Protein AF-A0A4Q7LYJ5-F1 (afdb_monomer_lite)

pLDDT: mean 82.13, std 22.02, range [34.47, 98.62]

Sequence (122 aa):
MGSGPAFHRRSILAAYPRGVTSDDHPRGASLEVLRAEAADELSTVVHARARDGEDPWDFMSELPTVDELVVWMLRAERIEADGGRRPSPETDYRMLRQIALRYPPLTTTVWSMIGRIERRAS

Radius of gyration: 16.46 Å; chains: 1; bounding box: 37×28×54 Å

Secondary structure (DSSP, 8-state):
-----------S---------SSS-S----HHHHHHHHHHHHHHHHHHHHHTT--HHHHGGGSPPHHHHHHHHHHHHHHHHTTTPPPPHHHHHHHHHHHHHHSGGGHHHHHHHHHHHHHHH-

Foldseek 3Di:
DDDDDDDPPDDPDPDDDDDDDDDDDDDPDDPVVQLVVLVVSLVVVLVVCVVVVDDCVVCVVVDDDSLLSSLVVQLQVVCVVVVVDDDDLVRSLVSLVVVCVVHVVSVVVSVVVNVVVVVVVD

Structure (mmCIF, N/CA/C/O backbone):
data_AF-A0A4Q7LYJ5-F1
#
_entry.id   AF-A0A4Q7LYJ5-F1
#
loop_
_atom_site.group_PDB
_atom_site.id
_atom_site.type_symbol
_atom_site.label_atom_id
_atom_site.label_alt_id
_atom_site.label_comp_id
_atom_site.label_asym_id
_atom_site.label_entity_id
_atom_site.label_seq_id
_atom_site.pdbx_PDB_ins_code
_atom_site.Cartn_x
_atom_site.Cartn_y
_atom_site.Cartn_z
_atom_site.occupancy
_atom_site.B_iso_or_equiv
_atom_site.auth_seq_id
_atom_site.auth_comp_id
_atom_site.auth_asym_id
_atom_site.auth_atom_id
_atom_site.pdbx_PDB_model_num
ATOM 1 N N . MET A 1 1 ? -18.012 -16.946 32.704 1.00 44.59 1 MET A N 1
ATOM 2 C CA . MET A 1 1 ? -17.219 -17.860 31.856 1.00 44.59 1 MET A CA 1
ATOM 3 C C . MET A 1 1 ? -17.826 -17.809 30.460 1.00 44.59 1 MET A C 1
ATOM 5 O O . MET A 1 1 ? -18.779 -18.520 30.191 1.00 44.59 1 MET A O 1
ATOM 9 N N . GLY A 1 2 ? -17.395 -16.851 29.638 1.00 39.84 2 GLY A N 1
ATOM 10 C CA . GLY A 1 2 ? -17.951 -16.601 28.306 1.00 39.84 2 GLY A CA 1
ATOM 11 C C . GLY A 1 2 ? -16.803 -16.500 27.318 1.00 39.84 2 GLY A C 1
ATOM 12 O O . GLY A 1 2 ? -16.162 -15.462 27.221 1.00 39.84 2 GLY A O 1
ATOM 13 N N . SER A 1 3 ? -16.494 -17.623 26.679 1.00 46.94 3 SER A N 1
ATOM 14 C CA . SER A 1 3 ? -15.507 -17.720 25.610 1.00 46.94 3 SER A CA 1
ATOM 15 C C . SER A 1 3 ? -16.158 -17.179 24.332 1.00 46.94 3 SER A C 1
ATOM 17 O O . SER A 1 3 ? -17.065 -17.808 23.793 1.00 46.94 3 SER A O 1
ATOM 19 N N . GLY A 1 4 ? -15.766 -15.971 23.919 1.00 34.47 4 GLY A N 1
ATOM 20 C CA . GLY A 1 4 ? -16.095 -15.373 22.620 1.00 34.47 4 GLY A CA 1
ATOM 21 C C . GLY A 1 4 ? -14.964 -15.633 21.616 1.00 34.47 4 GLY A C 1
ATOM 22 O O . GLY A 1 4 ? -13.815 -15.786 22.035 1.00 34.47 4 GLY A O 1
ATOM 23 N N . PRO A 1 5 ? -15.264 -15.761 20.314 1.00 38.22 5 PRO A N 1
ATOM 24 C CA . PRO A 1 5 ? -14.430 -16.509 19.384 1.00 38.22 5 PRO A CA 1
ATOM 25 C C . PRO A 1 5 ? -13.147 -15.762 19.006 1.00 38.22 5 PRO A C 1
ATOM 27 O O . PRO A 1 5 ? -13.155 -14.574 18.693 1.00 38.22 5 PRO A O 1
ATOM 30 N N . ALA A 1 6 ? -12.041 -16.505 18.975 1.00 40.28 6 ALA A N 1
ATOM 31 C CA . ALA A 1 6 ? -10.772 -16.072 18.412 1.00 40.28 6 ALA A CA 1
ATOM 32 C C . ALA A 1 6 ? -10.912 -15.896 16.889 1.00 40.28 6 ALA A C 1
ATOM 34 O O . ALA A 1 6 ? -10.865 -16.870 16.135 1.00 40.28 6 ALA A O 1
ATOM 35 N N . PHE A 1 7 ? -11.090 -14.657 16.425 1.00 42.25 7 PHE A N 1
ATOM 36 C CA . PHE A 1 7 ? -11.080 -14.353 14.997 1.00 42.25 7 PHE A CA 1
ATOM 37 C C . PHE A 1 7 ? -9.641 -14.328 14.475 1.00 42.25 7 PHE A C 1
ATOM 39 O O . PHE A 1 7 ? -8.838 -13.439 14.750 1.00 42.25 7 PHE A O 1
ATOM 46 N N . HIS A 1 8 ? -9.317 -15.384 13.734 1.00 38.72 8 HIS A N 1
ATOM 47 C CA . HIS A 1 8 ? -8.109 -15.532 12.938 1.00 38.72 8 HIS A CA 1
ATOM 48 C C . HIS A 1 8 ? -7.916 -14.327 12.006 1.00 38.72 8 HIS A C 1
ATOM 50 O O . HIS A 1 8 ? -8.840 -13.956 11.285 1.00 38.72 8 HIS A O 1
ATOM 56 N N . ARG A 1 9 ? -6.685 -13.793 11.970 1.00 41.91 9 ARG A N 1
ATOM 57 C CA . ARG A 1 9 ? -6.153 -12.891 10.933 1.00 41.91 9 ARG A CA 1
ATOM 58 C C . ARG A 1 9 ? -6.541 -13.395 9.537 1.00 41.91 9 ARG A C 1
ATOM 60 O O . ARG A 1 9 ? -5.834 -14.224 8.964 1.00 41.91 9 ARG A O 1
ATOM 67 N N . ARG A 1 10 ? -7.654 -12.916 8.987 1.00 36.81 10 ARG A N 1
ATOM 68 C CA . ARG A 1 10 ? -8.049 -13.189 7.607 1.00 36.81 10 ARG A CA 1
ATOM 69 C C . ARG A 1 10 ? -7.590 -12.037 6.724 1.00 36.81 10 ARG A C 1
ATOM 71 O O . ARG A 1 10 ? -7.944 -10.885 6.926 1.00 36.81 10 ARG A O 1
ATOM 78 N N . SER A 1 11 ? -6.721 -12.422 5.801 1.00 41.25 11 SER A N 1
ATOM 79 C CA . SER A 1 11 ? -6.148 -11.715 4.667 1.00 41.25 11 SER A CA 1
ATOM 80 C C . SER A 1 11 ? -6.999 -10.575 4.099 1.00 41.25 11 SER A C 1
ATOM 82 O O . SER A 1 11 ? -8.086 -10.809 3.588 1.00 41.25 11 SER A O 1
ATOM 84 N N . ILE A 1 12 ? -6.414 -9.377 4.061 1.00 47.31 12 ILE A N 1
ATOM 85 C CA . ILE A 1 12 ? -6.906 -8.178 3.350 1.00 47.31 12 ILE A CA 1
ATOM 86 C C . ILE A 1 12 ? -6.817 -8.333 1.806 1.00 47.31 12 ILE A C 1
ATOM 88 O O . ILE A 1 12 ? -7.164 -7.435 1.058 1.00 47.31 12 ILE A O 1
ATOM 92 N N . LEU A 1 13 ? -6.377 -9.485 1.283 1.00 46.69 13 LEU A N 1
ATOM 93 C CA . LEU A 1 13 ? -6.016 -9.672 -0.134 1.00 46.69 13 LEU A CA 1
ATOM 94 C C . LEU A 1 13 ? -6.809 -10.790 -0.828 1.00 46.69 13 LEU A C 1
ATOM 96 O O . LEU A 1 13 ? -6.226 -11.674 -1.446 1.00 46.69 13 LEU A O 1
ATOM 100 N N . ALA A 1 14 ? -8.136 -10.797 -0.717 1.00 42.75 14 ALA A N 1
ATOM 101 C CA . ALA A 1 14 ? -8.951 -11.814 -1.382 1.00 42.75 14 ALA A CA 1
ATOM 102 C C . ALA A 1 14 ? -10.207 -11.232 -2.040 1.00 42.75 14 ALA A C 1
ATOM 104 O O . ALA A 1 14 ? -11.304 -11.528 -1.583 1.00 42.75 14 ALA A O 1
ATOM 105 N N . ALA A 1 15 ? -10.045 -10.437 -3.109 1.00 40.69 15 ALA A N 1
ATOM 106 C CA . ALA A 1 15 ? -11.021 -10.327 -4.208 1.00 40.69 15 ALA A CA 1
ATOM 107 C C . ALA A 1 15 ? -10.587 -9.325 -5.302 1.00 40.69 15 ALA A C 1
ATOM 109 O O . ALA A 1 15 ? -11.109 -8.223 -5.353 1.00 40.69 15 ALA A O 1
ATOM 110 N N . TYR A 1 16 ? -9.721 -9.719 -6.242 1.00 35.38 16 TYR A N 1
ATOM 111 C CA . TYR A 1 16 ? -9.707 -9.096 -7.579 1.00 35.38 16 TYR A CA 1
ATOM 112 C C . TYR A 1 16 ? -9.344 -10.132 -8.655 1.00 35.38 16 TYR A C 1
ATOM 114 O O . TYR A 1 16 ? -8.168 -10.428 -8.850 1.00 35.38 16 TYR A O 1
ATOM 122 N N . PRO A 1 17 ? -10.325 -10.690 -9.388 1.00 44.44 17 PRO A N 1
ATOM 123 C CA . PRO A 1 17 ? -10.063 -11.380 -10.639 1.00 44.44 17 PRO A CA 1
ATOM 124 C C . PRO A 1 17 ? -10.318 -10.439 -11.824 1.00 44.44 17 PRO A C 1
ATOM 126 O O . PRO A 1 17 ? -11.456 -10.036 -12.060 1.00 44.44 17 PRO A O 1
ATOM 129 N N . ARG A 1 18 ? -9.290 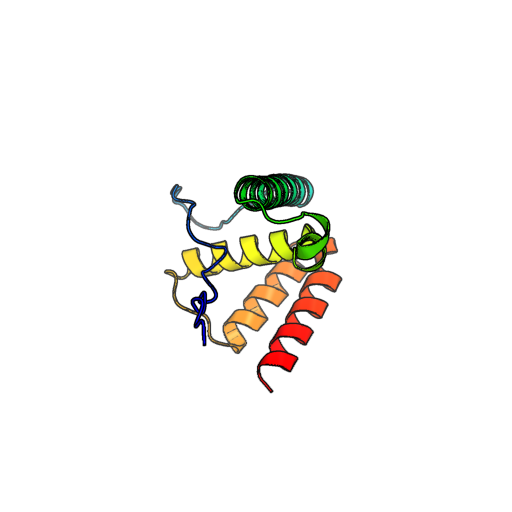-10.140 -12.627 1.00 43.66 18 ARG A N 1
ATOM 130 C CA . ARG A 1 18 ? -9.452 -9.949 -14.081 1.00 43.66 18 ARG A CA 1
ATOM 131 C C . ARG A 1 18 ? -8.104 -10.011 -14.802 1.00 43.66 18 ARG A C 1
ATOM 133 O O . ARG A 1 18 ? -7.223 -9.198 -14.557 1.00 43.66 18 ARG A O 1
ATOM 140 N N . GLY A 1 19 ? -7.967 -10.997 -15.685 1.00 40.38 19 GLY A N 1
ATOM 141 C CA . GLY A 1 19 ? -6.781 -11.186 -16.511 1.00 40.38 19 GLY A CA 1
ATOM 142 C C . GLY A 1 19 ? -6.667 -10.174 -17.649 1.00 40.38 19 GLY A C 1
ATOM 143 O O . GLY A 1 19 ? -7.673 -9.784 -18.237 1.00 40.38 19 GLY A O 1
ATOM 144 N N . VAL A 1 20 ? -5.422 -9.829 -17.979 1.00 39.44 20 VAL A N 1
ATOM 145 C CA . VAL A 1 20 ? -4.951 -9.404 -19.304 1.00 39.44 20 VAL A CA 1
ATOM 146 C C . VAL A 1 20 ? -3.530 -9.953 -19.463 1.00 39.44 20 VAL A C 1
ATOM 148 O O . VAL A 1 20 ? -2.657 -9.690 -18.642 1.00 39.44 20 VAL A O 1
ATOM 151 N N . THR A 1 21 ? -3.322 -10.752 -20.505 1.00 51.78 21 THR A N 1
ATOM 152 C CA . THR A 1 21 ? -2.027 -11.284 -20.940 1.00 51.78 21 THR A CA 1
ATOM 153 C C . THR A 1 21 ? -1.337 -10.303 -21.885 1.00 51.78 21 THR A C 1
ATOM 155 O O . THR A 1 21 ? -1.958 -9.891 -22.866 1.00 51.78 21 THR A O 1
ATOM 158 N N . SER A 1 22 ? -0.076 -9.968 -21.599 1.00 37.75 22 SER A N 1
ATOM 159 C CA . SER A 1 22 ? 1.099 -10.079 -22.489 1.00 37.75 22 SER A CA 1
ATOM 160 C C . SER A 1 22 ? 2.256 -9.259 -21.907 1.00 37.75 22 SER A C 1
ATOM 162 O O . SER A 1 22 ? 2.100 -8.063 -21.705 1.00 37.75 22 SER A O 1
ATOM 164 N N . ASP A 1 23 ? 3.360 -9.959 -21.628 1.00 41.25 23 ASP A N 1
ATOM 165 C CA . ASP A 1 23 ? 4.736 -9.525 -21.337 1.00 41.25 23 ASP A CA 1
ATOM 166 C C . ASP A 1 23 ? 4.974 -8.115 -20.763 1.00 41.25 23 ASP A C 1
ATOM 168 O O . ASP A 1 23 ? 4.833 -7.104 -21.447 1.00 41.25 23 ASP A O 1
ATOM 172 N N . ASP A 1 24 ? 5.463 -8.114 -19.516 1.00 40.44 24 ASP A N 1
ATOM 173 C CA . ASP A 1 24 ? 5.739 -6.973 -18.635 1.00 40.44 24 ASP A CA 1
ATOM 174 C C . ASP A 1 24 ? 4.452 -6.287 -18.166 1.00 40.44 24 ASP A C 1
ATOM 176 O O . ASP A 1 24 ? 3.866 -5.573 -18.952 1.00 40.44 24 ASP A O 1
ATOM 180 N N . HIS A 1 25 ? 3.980 -6.502 -16.927 1.00 47.88 25 HIS A N 1
ATOM 181 C CA . HIS A 1 25 ? 3.143 -5.566 -16.138 1.00 47.88 25 HIS A CA 1
ATOM 182 C C . HIS A 1 25 ? 2.862 -6.155 -14.738 1.00 47.88 25 HIS A C 1
ATOM 184 O O . HIS A 1 25 ? 2.768 -7.373 -14.578 1.00 47.88 25 HIS A O 1
ATOM 190 N N . PRO A 1 26 ? 2.748 -5.285 -13.717 1.00 47.16 26 PRO A N 1
ATOM 191 C CA . PRO A 1 26 ? 1.410 -4.803 -13.400 1.00 47.16 26 PRO A CA 1
ATOM 192 C C . PRO A 1 26 ? 1.408 -3.292 -13.105 1.00 47.16 26 PRO A C 1
ATOM 194 O O . PRO A 1 26 ? 2.055 -2.782 -12.198 1.00 47.16 26 PRO A O 1
ATOM 197 N N . ARG A 1 27 ? 0.717 -2.587 -14.005 1.00 54.38 27 ARG A N 1
ATOM 198 C CA . ARG A 1 27 ? 0.538 -1.134 -14.143 1.00 54.38 27 ARG A CA 1
ATOM 199 C C . ARG A 1 27 ? 1.824 -0.316 -14.346 1.00 54.38 27 ARG A C 1
ATOM 201 O O . ARG A 1 27 ? 2.364 0.288 -13.429 1.00 54.38 27 ARG A O 1
ATOM 208 N N . GLY A 1 28 ? 2.179 -0.067 -15.608 1.00 59.38 28 GLY A N 1
ATOM 209 C CA . GLY A 1 28 ? 2.871 1.158 -16.044 1.00 59.38 28 GLY A CA 1
ATOM 210 C C . GLY A 1 28 ? 2.046 2.437 -15.805 1.00 59.38 28 GLY A C 1
ATOM 211 O O . GLY A 1 28 ? 2.213 3.425 -16.515 1.00 59.38 28 GLY A O 1
ATOM 212 N N . ALA A 1 29 ? 1.129 2.406 -14.834 1.00 74.44 29 ALA A N 1
ATOM 213 C CA . ALA A 1 29 ? 0.374 3.545 -14.369 1.00 74.44 29 ALA A CA 1
ATOM 214 C C . ALA A 1 29 ? 1.306 4.505 -13.631 1.00 74.44 29 ALA A C 1
ATOM 216 O O . ALA A 1 29 ? 2.309 4.114 -13.020 1.00 74.44 29 ALA A O 1
ATOM 217 N N . SER A 1 30 ? 0.957 5.785 -13.689 1.00 90.88 30 SER A N 1
ATOM 218 C CA . SER A 1 30 ? 1.635 6.791 -12.891 1.00 90.88 30 SER A CA 1
ATOM 219 C C . SER A 1 30 ? 1.417 6.514 -11.403 1.00 90.88 30 SER A C 1
ATOM 221 O O . SER A 1 30 ? 0.409 5.938 -10.988 1.00 90.88 30 SER A O 1
ATOM 223 N N . LEU A 1 31 ? 2.358 6.970 -10.575 1.00 94.75 31 LEU A N 1
ATOM 224 C CA . LEU A 1 31 ? 2.226 6.858 -9.123 1.00 94.75 31 LEU A CA 1
ATOM 225 C C . LEU A 1 31 ? 0.960 7.556 -8.598 1.00 94.75 31 LEU A C 1
ATOM 227 O O . LEU A 1 31 ? 0.381 7.118 -7.612 1.00 94.75 31 LEU A O 1
ATOM 231 N N . GLU A 1 32 ? 0.522 8.629 -9.253 1.00 96.12 32 GLU A N 1
ATOM 232 C CA . GLU A 1 32 ? -0.706 9.344 -8.894 1.00 96.12 32 GLU A CA 1
ATOM 233 C C . GLU A 1 32 ? -1.948 8.469 -9.068 1.00 96.12 32 GLU A C 1
ATOM 235 O O . GLU A 1 32 ? -2.790 8.432 -8.176 1.00 96.12 32 GLU A O 1
ATOM 240 N N . VAL A 1 33 ? -2.026 7.712 -10.168 1.00 95.75 33 VAL A N 1
ATOM 241 C CA . VAL A 1 33 ?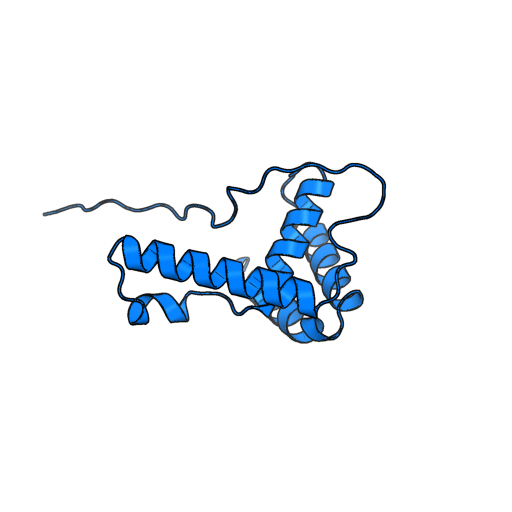 -3.120 6.761 -10.400 1.00 95.75 33 VAL A CA 1
ATOM 242 C C . VAL A 1 33 ? -3.101 5.663 -9.342 1.00 95.75 33 VAL A C 1
ATOM 244 O O . VAL A 1 33 ? -4.125 5.408 -8.718 1.00 95.75 33 VAL A O 1
ATOM 247 N N . LEU A 1 34 ? -1.930 5.083 -9.061 1.00 96.19 34 LEU A N 1
ATOM 248 C CA . LEU A 1 34 ? -1.794 4.056 -8.022 1.00 96.19 34 LEU A CA 1
ATOM 249 C C . LEU A 1 34 ? -2.232 4.570 -6.641 1.00 96.19 34 LEU A C 1
ATOM 251 O O . LEU A 1 34 ? -2.860 3.844 -5.874 1.00 96.19 34 LEU A O 1
ATOM 255 N N . ARG A 1 35 ? -1.918 5.830 -6.318 1.00 97.56 35 ARG A N 1
ATOM 256 C CA . ARG A 1 35 ? -2.342 6.472 -5.066 1.00 97.56 35 ARG A CA 1
ATOM 257 C C . ARG A 1 35 ? -3.845 6.709 -5.011 1.00 97.56 35 ARG A C 1
ATOM 259 O O . ARG A 1 35 ? -4.425 6.510 -3.949 1.00 97.56 35 ARG A O 1
ATOM 266 N N . ALA A 1 36 ? -4.461 7.122 -6.116 1.00 97.62 36 ALA A N 1
ATOM 267 C CA . ALA A 1 36 ? -5.911 7.279 -6.189 1.00 97.62 36 ALA A CA 1
ATOM 268 C C . ALA A 1 36 ? -6.615 5.933 -5.960 1.00 97.62 36 ALA A C 1
ATOM 270 O O . ALA A 1 36 ? -7.470 5.828 -5.089 1.00 97.62 36 ALA A O 1
ATOM 271 N N . GLU A 1 37 ? -6.162 4.878 -6.638 1.00 96.25 37 GLU A N 1
ATOM 272 C CA . GLU A 1 37 ? -6.700 3.523 -6.473 1.00 96.25 37 GLU A CA 1
ATOM 273 C C . GLU A 1 37 ? -6.533 3.001 -5.037 1.00 96.25 37 GLU A C 1
ATOM 275 O O . GLU A 1 37 ? -7.468 2.454 -4.458 1.00 96.25 37 GLU A O 1
ATOM 280 N N . ALA A 1 38 ? -5.363 3.210 -4.427 1.00 97.69 38 ALA A N 1
ATOM 281 C CA . ALA A 1 38 ? -5.126 2.847 -3.031 1.00 97.69 38 ALA A CA 1
ATOM 282 C C . ALA A 1 38 ? -6.016 3.637 -2.056 1.00 97.69 38 ALA A C 1
ATOM 284 O O . ALA A 1 38 ? -6.468 3.089 -1.051 1.00 97.69 38 ALA A O 1
ATOM 285 N N . ALA A 1 39 ? -6.267 4.920 -2.324 1.00 97.94 39 ALA A N 1
ATOM 286 C CA . ALA A 1 39 ? -7.153 5.734 -1.500 1.00 97.94 39 ALA A CA 1
ATOM 287 C C . ALA A 1 39 ? -8.611 5.247 -1.582 1.00 97.94 39 ALA A C 1
ATOM 289 O O . ALA A 1 39 ? -9.273 5.141 -0.547 1.00 97.94 39 ALA A O 1
ATOM 290 N N . ASP A 1 40 ? -9.080 4.887 -2.778 1.00 98.12 40 ASP A N 1
ATOM 291 C CA . ASP A 1 40 ? -10.424 4.338 -2.995 1.00 98.12 40 ASP A CA 1
ATOM 292 C C . ASP A 1 40 ? -10.598 2.969 -2.314 1.00 98.12 40 ASP A C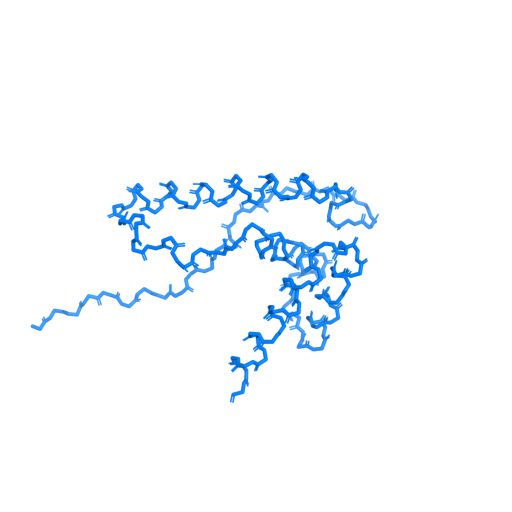 1
ATOM 294 O O . ASP A 1 40 ? -11.614 2.702 -1.662 1.00 98.12 40 ASP A O 1
ATOM 298 N N . GLU A 1 41 ? -9.579 2.110 -2.390 1.00 97.00 41 GLU A N 1
ATOM 299 C CA . GLU A 1 41 ? -9.573 0.815 -1.705 1.00 97.00 41 GLU A CA 1
ATOM 300 C C . GLU A 1 41 ? -9.595 0.995 -0.175 1.00 97.00 41 GLU A C 1
ATOM 302 O O . GLU A 1 41 ? -10.395 0.364 0.518 1.00 97.00 41 GLU A O 1
ATOM 307 N N . LEU A 1 42 ? -8.796 1.920 0.373 1.00 96.81 42 LEU A N 1
ATOM 308 C CA . LEU A 1 42 ? -8.837 2.255 1.803 1.00 96.81 42 LEU A CA 1
ATOM 309 C C . LEU A 1 42 ? -10.204 2.781 2.242 1.00 96.81 42 LEU A C 1
ATOM 311 O O . LEU A 1 42 ? -10.707 2.379 3.292 1.00 96.81 42 LEU A O 1
ATOM 315 N N . SER A 1 43 ? -10.821 3.653 1.443 1.00 97.06 43 SER A N 1
ATOM 316 C CA . SER A 1 43 ? -12.173 4.147 1.709 1.00 97.06 43 SER A CA 1
ATOM 317 C C . SER A 1 43 ? -13.178 2.995 1.756 1.00 97.06 43 SER A C 1
ATOM 319 O O . SER A 1 43 ? -13.998 2.932 2.674 1.00 97.06 43 SER A O 1
ATOM 321 N N . THR A 1 44 ? -13.060 2.031 0.841 1.00 97.12 44 THR A N 1
ATOM 322 C CA . THR A 1 44 ? -13.898 0.824 0.823 1.00 97.12 44 THR A CA 1
ATOM 323 C C . THR A 1 44 ? -13.739 0.005 2.107 1.00 97.12 44 THR A C 1
ATOM 325 O O . THR A 1 44 ? -14.742 -0.396 2.702 1.00 97.12 44 THR A O 1
ATOM 328 N N . VAL A 1 45 ? -12.507 -0.183 2.595 1.00 95.62 45 VAL A N 1
ATOM 329 C CA . VAL A 1 45 ? -12.235 -0.876 3.869 1.00 95.62 45 VAL A CA 1
ATOM 330 C C . VAL A 1 45 ? -12.864 -0.142 5.056 1.00 95.62 45 VAL A C 1
ATOM 332 O O . VAL A 1 45 ? -13.523 -0.772 5.884 1.00 95.62 45 VAL A O 1
ATOM 335 N N . VAL A 1 46 ? -12.705 1.183 5.133 1.00 96.38 46 VAL A N 1
ATOM 336 C CA . VAL A 1 46 ? -13.312 2.009 6.193 1.00 96.38 46 VAL A CA 1
ATOM 337 C C . VAL A 1 46 ? -14.833 1.860 6.186 1.00 96.38 46 VAL A C 1
ATOM 339 O O . VAL A 1 46 ? -15.438 1.625 7.233 1.00 96.38 46 VAL A O 1
ATOM 342 N N . HIS A 1 47 ? -15.458 1.951 5.010 1.00 96.38 47 HIS A N 1
ATOM 343 C CA . HIS A 1 47 ? -16.905 1.812 4.869 1.00 96.38 47 HIS A CA 1
ATOM 344 C C . HIS A 1 47 ? -17.408 0.419 5.250 1.00 96.38 47 HIS A C 1
ATOM 346 O O . HIS A 1 47 ? -18.460 0.316 5.883 1.00 96.38 47 HIS A O 1
ATOM 352 N N . ALA A 1 48 ? -16.671 -0.637 4.899 1.00 96.38 48 ALA A N 1
ATOM 353 C CA . ALA A 1 48 ? -17.020 -2.003 5.271 1.00 96.38 48 ALA A CA 1
ATOM 354 C C . ALA A 1 48 ? -17.018 -2.186 6.798 1.00 96.38 48 ALA A C 1
ATOM 356 O O . ALA A 1 48 ? -18.036 -2.583 7.359 1.00 96.38 48 ALA A O 1
ATOM 357 N N . ARG A 1 49 ? -15.933 -1.795 7.483 1.00 95.50 49 ARG A N 1
ATOM 358 C CA . ARG A 1 49 ? -15.814 -1.932 8.950 1.00 95.50 49 ARG A CA 1
ATOM 359 C C . ARG A 1 49 ? -16.848 -1.095 9.703 1.00 95.50 49 ARG A C 1
ATOM 361 O O . ARG A 1 49 ? -17.488 -1.585 10.630 1.00 95.50 49 ARG A O 1
ATOM 368 N N . ALA A 1 50 ? -17.091 0.139 9.257 1.00 95.44 50 ALA A N 1
ATOM 369 C CA . ALA A 1 50 ? -18.134 0.985 9.837 1.00 95.44 50 ALA A CA 1
ATOM 370 C C . ALA A 1 50 ? -19.540 0.375 9.667 1.00 95.44 50 ALA A C 1
ATOM 372 O O . ALA A 1 50 ? -20.377 0.470 10.564 1.00 95.44 50 ALA A O 1
ATOM 373 N N . ARG A 1 51 ? -19.812 -0.278 8.527 1.00 96.19 51 ARG A N 1
ATOM 374 C CA . ARG A 1 51 ? -21.084 -0.977 8.283 1.00 96.19 51 ARG A CA 1
ATOM 375 C C . ARG A 1 51 ? -21.247 -2.223 9.157 1.00 96.19 51 ARG A C 1
ATOM 377 O O . ARG A 1 51 ? -22.379 -2.546 9.514 1.00 96.19 51 ARG A O 1
ATOM 384 N N . ASP A 1 52 ? -20.143 -2.858 9.529 1.00 96.94 52 ASP A N 1
ATOM 385 C CA . ASP A 1 52 ? -20.103 -3.984 10.468 1.00 96.94 52 ASP A CA 1
ATOM 386 C C . ASP A 1 52 ? -20.187 -3.541 11.945 1.00 96.94 52 ASP A C 1
ATOM 388 O O . ASP A 1 52 ? -20.235 -4.379 12.846 1.00 96.94 52 ASP A O 1
ATOM 392 N N . GLY A 1 53 ? -20.287 -2.230 12.202 1.00 96.88 53 GLY A N 1
ATOM 393 C CA . GLY A 1 53 ? -20.515 -1.653 13.528 1.00 96.88 53 GLY A CA 1
ATOM 394 C C . GLY A 1 53 ? -19.246 -1.335 14.318 1.00 96.88 53 GLY A C 1
ATOM 395 O O . GLY A 1 53 ? -19.347 -1.033 15.506 1.00 96.88 53 GLY A O 1
ATOM 396 N N . GLU A 1 54 ? -18.068 -1.395 13.694 1.00 96.94 54 GLU A N 1
ATOM 397 C CA . GLU A 1 54 ? -16.820 -0.948 14.318 1.00 96.94 54 GLU A CA 1
ATOM 398 C C . GLU A 1 54 ? -16.760 0.588 14.389 1.00 96.94 54 GLU A C 1
ATOM 400 O O . GLU A 1 54 ? -17.135 1.269 13.430 1.00 96.94 54 GLU A O 1
ATOM 405 N N . ASP A 1 55 ? -16.256 1.143 15.499 1.00 95.19 55 ASP A N 1
ATOM 406 C CA . ASP A 1 55 ? -15.982 2.581 15.609 1.00 95.19 55 ASP A CA 1
ATOM 407 C C . ASP A 1 55 ? -14.761 2.934 14.739 1.00 95.19 55 ASP A C 1
ATOM 409 O O . ASP A 1 55 ? -13.671 2.403 14.977 1.00 95.19 55 ASP A O 1
ATOM 413 N N . PRO A 1 56 ? -14.894 3.840 13.749 1.00 92.69 56 PRO A N 1
ATOM 414 C CA . PRO A 1 56 ? -13.761 4.323 12.970 1.00 92.69 56 PRO A CA 1
ATOM 415 C C . PRO A 1 56 ? -12.580 4.772 13.824 1.00 92.69 56 PRO A C 1
ATOM 417 O O . PRO A 1 56 ? -11.437 4.470 13.490 1.00 92.69 56 PRO A O 1
ATOM 420 N N . TRP A 1 57 ? -12.820 5.460 14.939 1.00 93.88 57 TRP A N 1
ATOM 421 C CA . TRP A 1 57 ? -11.722 5.976 15.750 1.00 93.88 57 TRP A CA 1
ATOM 422 C C . TRP A 1 57 ? -10.842 4.864 16.339 1.00 93.88 57 TRP A C 1
ATOM 424 O O . TRP A 1 57 ? -9.631 5.053 16.469 1.00 93.88 57 TRP A O 1
ATOM 434 N N . ASP A 1 58 ? -11.418 3.687 16.597 1.00 95.38 58 ASP A N 1
ATOM 435 C CA . ASP A 1 58 ? -10.694 2.537 17.137 1.00 95.38 58 ASP A CA 1
ATOM 436 C C . ASP A 1 58 ? -9.771 1.887 16.092 1.00 95.38 58 ASP A C 1
ATOM 438 O O . ASP A 1 58 ? -8.639 1.522 16.417 1.00 95.38 58 ASP A O 1
ATOM 442 N N . PHE A 1 59 ? -10.193 1.781 14.824 1.00 92.75 59 PHE A N 1
ATOM 443 C CA . PHE A 1 59 ? -9.426 1.050 13.801 1.00 92.75 59 PHE A CA 1
ATOM 444 C C . PHE A 1 59 ? -8.625 1.927 12.831 1.00 92.75 59 PHE A C 1
ATOM 446 O O . PHE A 1 59 ? -7.774 1.410 12.105 1.00 92.75 59 PHE A O 1
ATOM 453 N N . MET A 1 60 ? -8.843 3.246 12.789 1.00 93.88 60 MET A N 1
ATOM 454 C CA . MET A 1 60 ? -8.148 4.130 11.836 1.00 93.88 60 MET A CA 1
ATOM 455 C C . MET A 1 60 ? -6.618 4.078 11.973 1.00 93.88 60 MET A C 1
ATOM 457 O O . MET A 1 60 ? -5.912 4.201 10.975 1.00 93.88 60 MET A O 1
ATOM 461 N N . SER A 1 61 ? -6.095 3.840 13.182 1.00 92.50 61 SER A N 1
ATOM 462 C CA . SER A 1 61 ? -4.649 3.694 13.430 1.00 92.50 61 SER A CA 1
ATOM 463 C C . SER A 1 61 ? -4.054 2.360 12.950 1.00 92.50 61 SER A C 1
ATOM 465 O O . SER A 1 61 ? -2.834 2.230 12.839 1.00 92.50 61 SER A O 1
ATOM 467 N N . GLU A 1 62 ? -4.902 1.371 12.653 1.00 93.81 62 GLU A N 1
ATOM 468 C CA . GLU A 1 62 ? -4.502 0.059 12.133 1.00 93.81 62 GLU A CA 1
ATOM 469 C C . GLU A 1 62 ? -4.344 0.059 10.610 1.00 93.81 62 GLU A C 1
ATOM 471 O O . GLU A 1 62 ? -3.687 -0.827 10.052 1.00 93.81 62 GLU A O 1
ATOM 476 N N . LEU A 1 63 ? -4.979 1.021 9.936 1.00 95.12 63 LEU A N 1
ATOM 477 C CA . LEU A 1 63 ? -4.958 1.119 8.486 1.00 95.12 63 LEU A CA 1
ATOM 478 C C . LEU A 1 63 ? -3.561 1.503 7.993 1.00 95.12 63 LEU A C 1
ATOM 480 O O . LEU A 1 63 ? -2.866 2.305 8.625 1.00 95.12 63 LEU A O 1
ATOM 484 N N . PRO A 1 64 ? -3.132 0.964 6.842 1.00 96.31 64 PRO A N 1
ATOM 485 C CA . PRO A 1 64 ? -1.934 1.468 6.205 1.00 96.31 64 PRO A CA 1
ATOM 486 C C . PRO A 1 64 ? -2.151 2.876 5.672 1.00 96.31 64 PRO A C 1
ATOM 488 O O . PRO A 1 64 ? -3.258 3.289 5.329 1.00 96.31 64 PRO A O 1
ATOM 491 N N . THR A 1 65 ? -1.046 3.581 5.498 1.00 97.56 65 THR A N 1
ATOM 492 C CA . THR A 1 65 ? -1.022 4.760 4.637 1.00 97.56 65 THR A CA 1
ATOM 493 C C . THR A 1 65 ? -1.265 4.367 3.173 1.00 97.56 65 THR A C 1
ATOM 495 O O . THR A 1 65 ? -1.023 3.228 2.767 1.00 97.56 65 THR A O 1
ATOM 498 N N . VAL A 1 66 ? -1.675 5.336 2.351 1.00 98.38 66 VAL A N 1
ATOM 499 C CA . VAL A 1 66 ? -1.860 5.151 0.900 1.00 98.38 66 VAL A CA 1
ATOM 500 C C . VAL A 1 66 ? -0.594 4.584 0.246 1.00 98.38 66 VAL A C 1
ATOM 502 O O . VAL A 1 66 ? -0.668 3.598 -0.479 1.00 98.38 66 VAL A O 1
ATOM 505 N N . ASP A 1 67 ? 0.580 5.145 0.548 1.00 98.62 67 ASP A N 1
ATOM 506 C CA . ASP A 1 67 ? 1.851 4.691 -0.033 1.00 98.62 67 ASP A CA 1
ATOM 507 C C . ASP A 1 67 ? 2.220 3.262 0.400 1.00 98.62 67 ASP A C 1
ATOM 509 O O . ASP A 1 67 ? 2.763 2.497 -0.395 1.00 98.62 67 ASP A O 1
ATOM 513 N N . GLU A 1 68 ? 1.912 2.869 1.638 1.00 98.44 68 GLU A N 1
ATOM 514 C CA . GLU A 1 68 ? 2.119 1.489 2.096 1.00 98.44 68 GLU A CA 1
ATOM 515 C C . GLU A 1 68 ? 1.192 0.512 1.368 1.00 98.44 68 GLU A C 1
ATOM 517 O O . GLU A 1 68 ? 1.639 -0.569 0.973 1.00 98.44 68 GLU A O 1
ATOM 522 N N . LEU A 1 69 ? -0.070 0.896 1.141 1.00 98.00 69 LEU A N 1
ATOM 523 C CA . LEU A 1 69 ? -1.001 0.080 0.369 1.00 98.00 69 LEU A CA 1
ATOM 524 C C . LEU A 1 69 ? -0.567 -0.034 -1.098 1.00 98.00 69 LEU A C 1
ATOM 526 O O . LEU A 1 69 ? -0.584 -1.139 -1.636 1.00 98.00 69 LEU A O 1
ATOM 530 N N . VAL A 1 70 ? -0.089 1.048 -1.723 1.00 98.19 70 VAL A N 1
ATOM 531 C CA . VAL A 1 70 ? 0.491 1.001 -3.079 1.00 98.19 70 VAL A CA 1
ATOM 532 C C . VAL A 1 70 ? 1.631 -0.015 -3.153 1.00 98.19 70 VAL A C 1
ATOM 534 O O . VAL A 1 70 ? 1.650 -0.859 -4.050 1.00 98.19 70 VAL A O 1
ATOM 537 N N . VAL A 1 71 ? 2.565 0.010 -2.196 1.00 97.56 71 VAL A N 1
ATOM 538 C CA . VAL A 1 71 ? 3.672 -0.959 -2.155 1.00 97.56 71 VAL A CA 1
ATOM 539 C C . VAL A 1 71 ? 3.151 -2.391 -2.002 1.00 97.56 71 VAL A C 1
ATOM 541 O O . VAL A 1 71 ? 3.662 -3.298 -2.663 1.00 97.56 71 VAL A O 1
ATOM 544 N N . TRP A 1 72 ? 2.133 -2.622 -1.167 1.00 96.12 72 TRP A N 1
ATOM 545 C CA . TRP A 1 72 ? 1.532 -3.950 -1.021 1.00 96.12 72 TRP A CA 1
ATOM 546 C C . TRP A 1 72 ? 0.823 -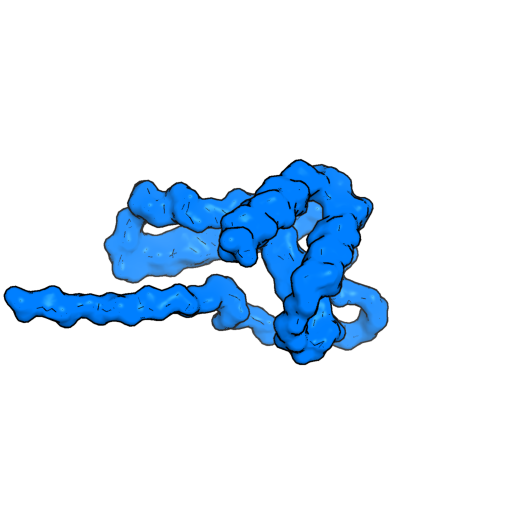4.438 -2.277 1.00 96.12 72 TRP A C 1
ATOM 548 O O . TRP A 1 72 ? 0.986 -5.610 -2.611 1.00 96.12 72 TRP A O 1
ATOM 558 N N . MET A 1 73 ? 0.094 -3.572 -2.981 1.00 95.12 73 MET A N 1
ATOM 559 C CA . MET A 1 73 ? -0.562 -3.925 -4.240 1.00 95.12 73 MET A CA 1
ATOM 560 C C . MET A 1 73 ? 0.470 -4.296 -5.307 1.00 95.12 73 MET A C 1
ATOM 562 O O . MET A 1 73 ? 0.419 -5.406 -5.826 1.00 95.12 73 MET A O 1
ATOM 566 N N . LEU A 1 74 ? 1.482 -3.452 -5.541 1.00 95.81 74 LEU A N 1
ATOM 567 C CA . LEU A 1 74 ? 2.557 -3.732 -6.507 1.00 95.81 74 LEU A CA 1
ATOM 568 C C . LEU A 1 74 ? 3.303 -5.036 -6.186 1.00 95.81 74 LEU A C 1
ATOM 570 O O . LEU A 1 74 ? 3.653 -5.817 -7.073 1.00 95.81 74 LEU A O 1
ATOM 574 N N . ARG A 1 75 ? 3.549 -5.296 -4.895 1.00 94.62 75 ARG A N 1
ATOM 575 C CA . ARG A 1 75 ? 4.152 -6.550 -4.431 1.00 94.62 75 ARG A CA 1
ATOM 576 C C . ARG A 1 75 ? 3.235 -7.746 -4.692 1.00 94.62 75 ARG A C 1
ATOM 578 O O . ARG A 1 75 ? 3.724 -8.777 -5.144 1.00 94.62 75 ARG A O 1
ATOM 585 N N . ALA A 1 76 ? 1.945 -7.635 -4.380 1.00 93.94 76 ALA A N 1
ATOM 586 C CA . ALA A 1 76 ? 0.971 -8.701 -4.594 1.00 93.94 76 ALA A CA 1
ATOM 587 C C . ALA A 1 76 ? 0.853 -9.041 -6.081 1.00 93.94 76 ALA A C 1
ATOM 589 O O . ALA A 1 76 ? 0.988 -10.203 -6.447 1.00 93.94 76 ALA A O 1
ATOM 590 N N . GLU A 1 77 ? 0.727 -8.034 -6.944 1.00 91.94 77 GLU A N 1
ATOM 591 C CA . GLU A 1 77 ? 0.652 -8.235 -8.388 1.00 91.94 77 GLU A CA 1
ATOM 592 C C . GLU A 1 77 ? 1.923 -8.928 -8.934 1.00 91.94 77 GLU A C 1
ATOM 594 O O . GLU A 1 77 ? 1.838 -9.803 -9.795 1.00 91.94 77 GLU A O 1
ATOM 599 N N . ARG A 1 78 ? 3.110 -8.626 -8.383 1.00 90.31 78 ARG A N 1
ATOM 600 C CA . ARG A 1 78 ? 4.357 -9.321 -8.751 1.00 90.31 78 ARG A CA 1
ATOM 601 C C . ARG A 1 78 ? 4.413 -10.776 -8.272 1.00 90.31 78 ARG A C 1
ATOM 603 O O . ARG A 1 78 ? 5.003 -11.609 -8.954 1.00 90.31 78 ARG A O 1
ATOM 610 N N . ILE A 1 79 ? 3.825 -11.087 -7.117 1.00 90.94 79 ILE A N 1
ATOM 611 C CA . ILE A 1 79 ? 3.703 -12.466 -6.617 1.00 90.94 79 ILE A CA 1
ATOM 612 C C . ILE A 1 79 ? 2.739 -13.264 -7.495 1.00 90.94 79 ILE A C 1
ATOM 614 O O . ILE A 1 79 ? 3.053 -14.392 -7.869 1.00 90.94 79 ILE A O 1
ATOM 618 N N . GLU A 1 80 ? 1.604 -12.674 -7.870 1.00 90.94 80 GLU A N 1
ATOM 619 C CA . GLU A 1 80 ? 0.650 -13.292 -8.795 1.00 90.94 80 GLU A CA 1
ATOM 620 C C . GLU A 1 80 ? 1.298 -13.571 -10.158 1.00 90.94 80 GLU A C 1
ATOM 622 O O . GLU A 1 80 ? 1.158 -14.670 -10.694 1.00 90.94 80 GLU A O 1
ATOM 627 N N . ALA A 1 81 ? 2.109 -12.639 -10.672 1.00 87.19 81 ALA A N 1
ATOM 628 C CA . ALA A 1 81 ? 2.878 -12.839 -11.901 1.00 87.19 81 ALA A CA 1
ATOM 629 C C . ALA A 1 81 ? 3.916 -13.984 -11.810 1.00 87.19 81 ALA A C 1
ATOM 631 O O . ALA A 1 81 ? 4.235 -14.593 -12.829 1.00 87.19 81 ALA A O 1
ATOM 632 N N . ASP A 1 82 ? 4.411 -14.326 -10.612 1.00 86.19 82 ASP A N 1
ATOM 633 C CA . ASP A 1 82 ? 5.301 -15.480 -10.348 1.00 86.19 82 ASP A CA 1
ATOM 634 C C . ASP A 1 82 ? 4.524 -16.761 -9.943 1.00 86.19 82 ASP A C 1
ATOM 636 O O . ASP A 1 82 ? 5.041 -17.690 -9.303 1.00 86.19 82 ASP A O 1
ATOM 640 N N . GLY A 1 83 ? 3.239 -16.820 -10.309 1.00 89.75 83 GLY A N 1
ATOM 641 C CA . GLY A 1 83 ? 2.365 -17.971 -10.087 1.00 89.75 83 GLY A CA 1
ATOM 642 C C . GLY A 1 83 ? 1.824 -18.085 -8.661 1.00 89.75 83 GLY A C 1
ATOM 643 O O . GLY A 1 83 ? 1.538 -19.194 -8.209 1.00 89.75 83 GLY A O 1
ATOM 644 N N . GLY A 1 84 ? 1.741 -16.974 -7.923 1.00 89.44 84 GLY A N 1
ATOM 645 C CA . GLY A 1 84 ? 1.126 -16.908 -6.590 1.00 89.44 84 GLY A CA 1
ATOM 646 C C . GLY A 1 84 ? 1.931 -17.598 -5.483 1.00 89.44 84 GLY A C 1
ATOM 647 O O . GLY A 1 84 ? 1.466 -17.746 -4.349 1.00 89.44 84 GLY A O 1
ATOM 648 N N . ARG A 1 85 ? 3.151 -18.058 -5.781 1.00 88.19 85 ARG A N 1
ATOM 649 C CA . ARG A 1 85 ? 4.001 -18.746 -4.805 1.00 88.19 85 ARG A CA 1
ATOM 650 C C . ARG A 1 85 ? 4.528 -17.745 -3.789 1.00 88.19 85 ARG A C 1
ATOM 652 O O . ARG A 1 85 ? 5.006 -16.669 -4.135 1.00 88.19 85 ARG A O 1
ATOM 659 N N . ARG A 1 86 ? 4.495 -18.127 -2.510 1.00 88.38 86 ARG A N 1
ATOM 660 C CA . ARG A 1 86 ? 5.057 -17.299 -1.440 1.00 88.38 86 ARG A CA 1
ATOM 661 C C . ARG A 1 86 ? 6.556 -17.065 -1.707 1.00 88.38 86 ARG A C 1
ATOM 663 O O . ARG A 1 86 ? 7.298 -18.049 -1.753 1.00 88.38 86 ARG A O 1
ATOM 670 N N . PRO A 1 87 ? 7.018 -15.807 -1.836 1.00 90.12 87 PRO A N 1
ATOM 671 C CA . PRO A 1 87 ? 8.418 -15.528 -2.125 1.00 90.12 87 PRO A CA 1
ATOM 672 C C . PRO A 1 87 ? 9.304 -15.901 -0.933 1.00 90.12 87 PRO A C 1
ATOM 674 O O . PRO A 1 87 ? 8.904 -15.763 0.229 1.00 90.12 87 PRO A O 1
ATOM 677 N N . SER A 1 88 ? 10.532 -16.347 -1.219 1.00 91.38 88 SER A N 1
ATOM 678 C CA . SER A 1 88 ? 11.578 -16.441 -0.195 1.00 91.38 88 SER A CA 1
ATOM 679 C C . SER A 1 88 ? 11.931 -15.043 0.337 1.00 91.38 88 SER A C 1
ATOM 681 O O . SER A 1 88 ? 11.736 -14.066 -0.388 1.00 91.38 88 SER A O 1
ATOM 683 N N . PRO A 1 89 ? 12.497 -14.912 1.553 1.00 90.94 89 PRO A N 1
ATOM 684 C CA . PRO A 1 89 ? 12.883 -13.606 2.098 1.00 90.94 89 PRO A CA 1
ATOM 685 C C . PRO A 1 89 ? 13.805 -12.800 1.170 1.00 90.94 89 PRO A C 1
ATOM 687 O O . PRO A 1 89 ? 13.604 -11.606 0.973 1.00 90.94 89 PRO A O 1
ATOM 690 N N . GLU A 1 90 ? 14.772 -13.464 0.533 1.00 91.62 90 GLU A N 1
ATOM 691 C CA . GLU A 1 90 ? 15.678 -12.831 -0.432 1.00 91.62 90 GLU A CA 1
ATOM 692 C C . GLU A 1 90 ? 14.940 -12.347 -1.691 1.00 91.62 90 GLU A C 1
ATOM 694 O O . GLU A 1 90 ? 15.184 -11.246 -2.186 1.00 91.62 90 GLU A O 1
ATOM 699 N N . THR A 1 91 ? 14.004 -13.155 -2.198 1.00 92.12 91 THR A N 1
ATOM 700 C CA . THR A 1 91 ? 13.164 -12.780 -3.342 1.00 92.12 91 THR A CA 1
ATOM 701 C C . THR A 1 91 ? 12.285 -11.584 -2.995 1.00 92.12 91 THR A C 1
ATOM 703 O O . THR A 1 91 ? 12.221 -10.633 -3.770 1.00 92.12 91 THR A O 1
ATOM 706 N N . ASP A 1 92 ? 11.674 -11.590 -1.811 1.00 92.88 92 ASP A N 1
ATOM 707 C CA . ASP A 1 92 ? 10.802 -10.519 -1.336 1.00 92.88 92 ASP A CA 1
ATOM 708 C C . ASP A 1 92 ? 11.560 -9.195 -1.159 1.00 92.88 92 ASP A C 1
ATOM 710 O O . ASP A 1 92 ? 11.136 -8.147 -1.647 1.00 92.88 92 ASP A O 1
ATOM 714 N N . TYR A 1 93 ? 12.753 -9.251 -0.559 1.00 94.62 93 TYR A N 1
ATOM 715 C CA . TYR A 1 93 ? 13.655 -8.105 -0.459 1.00 94.62 93 TYR A CA 1
ATOM 716 C C . TYR A 1 93 ? 13.991 -7.523 -1.841 1.00 94.62 93 TYR A C 1
ATOM 718 O O . TYR A 1 93 ? 13.905 -6.309 -2.053 1.00 94.62 93 TYR A O 1
ATOM 726 N N . ARG A 1 94 ? 14.327 -8.383 -2.814 1.00 94.19 94 ARG A N 1
ATOM 727 C CA . ARG A 1 94 ? 14.608 -7.952 -4.193 1.00 94.19 94 ARG A CA 1
ATOM 728 C C . ARG A 1 94 ? 13.384 -7.310 -4.854 1.00 94.19 94 ARG A C 1
ATOM 730 O O . ARG A 1 94 ? 13.548 -6.291 -5.524 1.00 94.19 94 ARG A O 1
ATOM 737 N N . MET A 1 95 ? 12.181 -7.851 -4.646 1.00 94.62 95 MET A N 1
ATOM 738 C CA . MET A 1 95 ? 10.928 -7.273 -5.154 1.00 94.62 95 MET A CA 1
ATOM 739 C C . MET A 1 95 ? 10.688 -5.868 -4.587 1.00 94.62 95 MET A C 1
ATOM 741 O O . MET A 1 95 ? 10.488 -4.923 -5.349 1.00 94.62 95 MET A O 1
ATOM 745 N N . LEU A 1 96 ? 10.780 -5.704 -3.265 1.00 96.06 96 LEU A N 1
ATOM 746 C CA . LEU A 1 96 ? 10.597 -4.411 -2.600 1.00 96.06 96 LEU A CA 1
ATOM 747 C C . LEU A 1 96 ? 11.623 -3.375 -3.078 1.00 96.06 96 LEU A C 1
ATOM 749 O O . LEU A 1 96 ? 11.262 -2.246 -3.412 1.00 96.06 96 LEU A O 1
ATOM 753 N N . ARG A 1 97 ? 12.896 -3.766 -3.209 1.00 96.19 97 ARG A N 1
ATOM 754 C CA . ARG A 1 97 ? 13.942 -2.878 -3.737 1.00 96.19 97 ARG A CA 1
ATOM 755 C C . ARG A 1 97 ? 13.650 -2.429 -5.172 1.00 96.19 97 ARG A C 1
ATOM 757 O O . ARG A 1 97 ? 13.891 -1.272 -5.505 1.00 96.19 97 ARG A O 1
ATOM 764 N N . GLN A 1 98 ? 13.124 -3.312 -6.020 1.00 95.50 98 GLN A N 1
ATOM 765 C CA . GLN A 1 98 ? 12.743 -2.952 -7.389 1.00 95.50 98 GLN A CA 1
ATOM 766 C C . GLN A 1 98 ? 11.586 -1.945 -7.426 1.00 95.50 98 GLN A C 1
ATOM 768 O O . GLN A 1 98 ? 11.624 -1.032 -8.249 1.00 95.50 98 GLN A O 1
ATOM 773 N N . ILE A 1 99 ? 10.614 -2.043 -6.511 1.00 96.19 99 ILE A N 1
ATOM 774 C CA . ILE A 1 99 ? 9.535 -1.049 -6.376 1.00 96.19 99 ILE A CA 1
ATOM 775 C C . ILE A 1 99 ? 10.114 0.335 -6.056 1.00 96.19 99 ILE A C 1
ATOM 777 O O . ILE A 1 99 ? 9.770 1.302 -6.732 1.00 96.19 99 ILE A O 1
ATOM 781 N N . ALA A 1 100 ? 11.038 0.433 -5.093 1.00 96.25 100 ALA A N 1
ATOM 782 C CA . ALA A 1 100 ? 11.678 1.707 -4.743 1.00 96.25 100 ALA A CA 1
ATOM 783 C C . ALA A 1 100 ? 12.448 2.329 -5.922 1.00 96.25 100 ALA A C 1
ATOM 785 O O . ALA A 1 100 ? 12.406 3.540 -6.121 1.00 96.25 100 ALA A O 1
ATOM 786 N N . LEU A 1 101 ? 13.121 1.503 -6.731 1.00 95.81 101 LEU A N 1
ATOM 787 C CA . LEU A 1 101 ? 13.832 1.970 -7.927 1.00 95.81 101 LEU A CA 1
ATOM 788 C C . LEU A 1 101 ? 12.875 2.460 -9.024 1.00 95.81 101 LEU A C 1
ATOM 790 O O . LEU A 1 101 ? 13.175 3.436 -9.705 1.00 95.81 101 LEU A O 1
ATOM 794 N N . ARG A 1 102 ? 11.730 1.791 -9.202 1.00 95.25 102 ARG A N 1
ATOM 795 C CA . ARG A 1 102 ? 10.722 2.142 -10.214 1.00 95.25 102 ARG A CA 1
ATOM 796 C C . ARG A 1 102 ? 9.904 3.375 -9.831 1.00 95.25 102 ARG A C 1
ATOM 798 O O . ARG A 1 102 ? 9.553 4.157 -10.709 1.00 95.25 102 ARG A O 1
ATOM 805 N N . TYR A 1 103 ? 9.629 3.552 -8.541 1.00 96.00 103 TYR A N 1
ATOM 806 C CA . TYR A 1 103 ? 8.837 4.652 -7.997 1.00 96.00 103 TYR A CA 1
ATOM 807 C C . TYR A 1 103 ? 9.636 5.380 -6.905 1.00 96.00 103 TYR A C 1
ATOM 809 O O . TYR A 1 103 ? 9.386 5.163 -5.716 1.00 96.00 103 TYR A O 1
ATOM 817 N N . PRO A 1 104 ? 10.576 6.275 -7.276 1.00 96.75 104 PRO A N 1
ATOM 818 C CA . PRO A 1 104 ? 11.451 6.950 -6.317 1.00 96.75 104 PRO A CA 1
ATOM 819 C C . PRO A 1 104 ? 10.735 7.619 -5.130 1.00 96.75 104 PRO A C 1
ATOM 821 O O . PRO A 1 104 ? 11.251 7.504 -4.015 1.00 96.75 104 PRO A O 1
ATOM 824 N N . PRO A 1 105 ? 9.540 8.237 -5.283 1.00 97.94 105 PRO A N 1
ATOM 825 C CA . PRO A 1 105 ? 8.818 8.808 -4.144 1.00 97.94 105 PRO A CA 1
ATOM 826 C C . PRO A 1 105 ? 8.387 7.794 -3.068 1.00 97.94 105 PRO A C 1
ATOM 828 O O . PRO A 1 105 ? 8.142 8.201 -1.939 1.00 97.94 105 PRO A O 1
ATOM 831 N N . LEU A 1 106 ? 8.326 6.490 -3.373 1.00 98.19 106 LEU A N 1
ATOM 832 C CA . LEU A 1 106 ? 7.991 5.430 -2.408 1.00 98.19 106 LEU A CA 1
ATOM 833 C C . LEU A 1 106 ? 9.208 4.896 -1.636 1.00 98.19 106 LEU A C 1
ATOM 835 O O . LEU A 1 106 ? 9.050 4.047 -0.760 1.00 98.19 106 LEU A O 1
ATOM 839 N N . THR A 1 107 ? 10.423 5.368 -1.938 1.00 98.19 107 THR A N 1
ATOM 840 C CA . THR A 1 107 ? 11.675 4.820 -1.386 1.00 98.19 107 THR A CA 1
ATOM 841 C C . THR A 1 107 ? 11.661 4.751 0.141 1.00 98.19 107 THR A C 1
ATOM 843 O O . THR A 1 107 ? 11.944 3.697 0.708 1.00 98.19 107 THR A O 1
ATOM 846 N N . THR A 1 108 ? 11.293 5.844 0.817 1.00 98.31 108 THR A N 1
ATOM 847 C CA . THR A 1 108 ? 11.239 5.890 2.287 1.00 98.31 108 THR A CA 1
ATOM 848 C C . THR A 1 108 ? 10.255 4.862 2.840 1.00 98.31 108 THR A C 1
ATOM 850 O O . THR A 1 108 ? 10.613 4.083 3.721 1.00 98.31 108 THR A O 1
ATOM 853 N N . THR A 1 109 ? 9.048 4.806 2.275 1.00 98.50 109 THR A N 1
ATOM 854 C CA . THR A 1 109 ? 7.996 3.862 2.670 1.00 98.50 109 THR A CA 1
ATOM 855 C C . THR A 1 109 ? 8.464 2.416 2.533 1.00 98.50 109 THR A C 1
ATOM 857 O O . THR A 1 109 ? 8.340 1.634 3.477 1.00 98.50 109 THR A O 1
ATOM 860 N N . VAL A 1 110 ? 9.086 2.071 1.402 1.00 98.38 110 VAL A N 1
ATOM 861 C CA . VAL A 1 110 ? 9.642 0.735 1.156 1.00 98.38 110 VAL A CA 1
ATOM 862 C C . VAL A 1 110 ? 10.687 0.360 2.210 1.00 98.38 110 VAL A C 1
ATOM 864 O O . VAL A 1 110 ? 10.601 -0.719 2.797 1.00 98.38 110 VAL A O 1
ATOM 867 N N . TRP A 1 111 ? 11.652 1.235 2.502 1.00 97.50 111 TRP A N 1
ATOM 868 C CA . TRP A 1 111 ? 12.686 0.940 3.502 1.00 97.50 111 TRP A CA 1
ATOM 869 C C . TRP A 1 111 ? 12.116 0.803 4.916 1.00 97.50 111 TRP A C 1
ATOM 871 O O . TRP A 1 111 ? 12.509 -0.104 5.654 1.00 97.50 111 TRP A O 1
ATOM 881 N N . SER A 1 112 ? 11.143 1.638 5.288 1.00 97.38 112 SER A N 1
ATOM 882 C CA . SER A 1 112 ? 10.423 1.491 6.556 1.00 97.38 112 SER A CA 1
ATOM 883 C C . SER A 1 112 ? 9.679 0.154 6.645 1.00 97.38 112 SER A C 1
ATOM 885 O O . SER A 1 112 ? 9.665 -0.476 7.707 1.00 97.38 112 SER A O 1
ATOM 887 N N . MET A 1 113 ? 9.086 -0.315 5.544 1.00 95.88 113 MET A N 1
ATOM 888 C CA . MET A 1 113 ? 8.417 -1.617 5.470 1.00 95.88 113 MET A CA 1
ATOM 889 C C . MET A 1 113 ? 9.400 -2.781 5.603 1.00 95.88 113 MET A C 1
ATOM 891 O O . MET A 1 113 ? 9.142 -3.674 6.410 1.00 95.88 113 MET A O 1
ATOM 895 N N . ILE A 1 114 ? 10.536 -2.743 4.896 1.00 94.31 114 ILE A N 1
ATOM 896 C CA . ILE A 1 114 ? 11.609 -3.747 5.014 1.00 94.31 114 ILE A CA 1
ATOM 897 C C . ILE A 1 114 ? 12.047 -3.871 6.477 1.00 94.31 114 ILE A C 1
ATOM 899 O O . ILE A 1 114 ? 11.959 -4.953 7.055 1.00 94.31 114 ILE A O 1
ATOM 903 N N . GLY A 1 115 ? 12.383 -2.750 7.124 1.00 93.94 115 GLY A N 1
ATOM 904 C CA . GLY A 1 115 ? 12.814 -2.769 8.522 1.00 93.94 115 GLY A CA 1
ATOM 905 C C . GLY A 1 115 ? 11.743 -3.293 9.490 1.00 93.94 115 GLY A C 1
ATOM 906 O O . GLY A 1 115 ? 12.069 -3.934 10.488 1.00 93.94 115 GLY A O 1
ATOM 907 N N . ARG A 1 116 ? 10.447 -3.059 9.222 1.00 90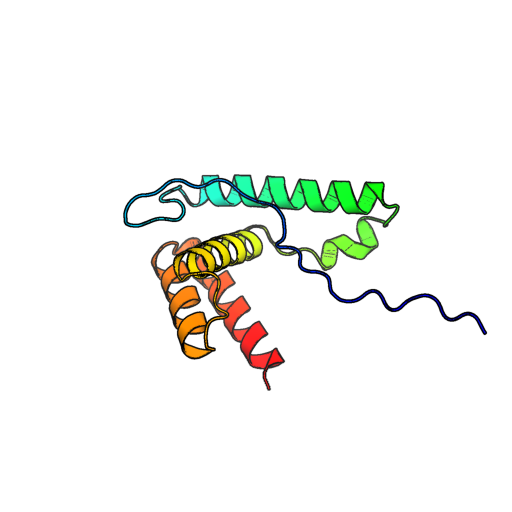.56 116 ARG A N 1
ATOM 908 C CA . ARG A 1 116 ? 9.347 -3.644 10.019 1.00 90.56 116 ARG A CA 1
ATOM 909 C C . ARG A 1 116 ? 9.215 -5.155 9.815 1.00 90.56 116 ARG A C 1
ATOM 911 O O . ARG A 1 116 ? 8.883 -5.847 10.775 1.00 90.56 116 ARG A O 1
ATOM 918 N N . ILE A 1 117 ? 9.434 -5.658 8.600 1.00 85.19 117 ILE A N 1
ATOM 919 C CA . ILE A 1 117 ? 9.365 -7.093 8.283 1.00 85.19 117 ILE A CA 1
ATOM 920 C C . ILE A 1 117 ? 10.518 -7.837 8.962 1.00 85.19 117 ILE A C 1
ATOM 922 O O . ILE A 1 117 ? 10.279 -8.843 9.625 1.00 85.19 117 ILE A O 1
ATOM 926 N N . GLU A 1 118 ? 11.736 -7.304 8.878 1.00 85.31 118 GLU A N 1
ATOM 927 C CA . GLU A 1 118 ? 12.929 -7.893 9.499 1.00 85.31 118 GLU A CA 1
ATOM 928 C C . GLU A 1 118 ? 12.800 -7.984 11.025 1.00 85.31 118 GLU A C 1
ATOM 930 O O . GLU A 1 118 ? 13.051 -9.039 11.608 1.00 85.31 118 GLU A O 1
ATOM 935 N N . ARG A 1 119 ? 12.296 -6.924 11.677 1.00 88.69 119 ARG A N 1
ATOM 936 C CA . ARG A 1 119 ? 12.042 -6.930 13.130 1.00 88.69 119 ARG A CA 1
ATOM 937 C C . ARG A 1 119 ? 10.997 -7.952 13.576 1.00 88.69 119 ARG A C 1
ATOM 939 O O . ARG A 1 119 ? 11.026 -8.359 14.726 1.00 88.69 119 ARG A O 1
ATOM 946 N N . ARG A 1 120 ? 10.051 -8.328 12.710 1.00 79.25 120 ARG A N 1
ATOM 947 C CA . ARG A 1 120 ? 9.032 -9.350 13.017 1.00 79.25 120 ARG A CA 1
ATOM 948 C C . ARG A 1 120 ? 9.537 -10.779 12.805 1.00 79.25 120 ARG A C 1
ATOM 950 O O . ARG A 1 120 ? 8.878 -11.707 13.257 1.00 79.25 120 ARG A O 1
ATOM 957 N N . ALA A 1 121 ? 10.629 -10.950 12.061 1.00 74.44 121 ALA A N 1
ATOM 958 C CA . ALA A 1 121 ? 11.226 -12.249 11.757 1.00 74.44 121 ALA A CA 1
ATOM 959 C C . ALA A 1 121 ? 12.349 -12.647 12.735 1.00 74.44 121 ALA A C 1
ATOM 961 O O . ALA A 1 121 ? 12.820 -13.781 12.664 1.00 74.44 121 ALA A O 1
ATOM 962 N N . SER A 1 122 ? 12.773 -11.716 13.597 1.00 64.56 122 SER A N 1
ATOM 963 C CA . SER A 1 122 ? 13.761 -11.916 14.670 1.00 64.56 122 SER A CA 1
ATOM 964 C C . SER A 1 122 ? 13.067 -12.306 15.969 1.00 64.56 122 SER A C 1
ATOM 966 O O . SER A 1 122 ? 13.647 -13.126 16.710 1.00 64.56 122 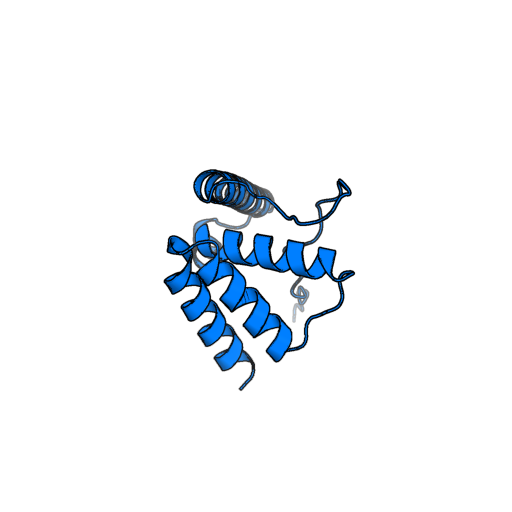SER A O 1
#

Organism: NCBI:txid337005